Protein AF-A0A925PGU7-F1 (afdb_monomer_lite)

Structure (mmCIF, N/CA/C/O backbone):
data_AF-A0A925PGU7-F1
#
_entry.id   AF-A0A925PGU7-F1
#
loop_
_atom_site.group_PDB
_atom_site.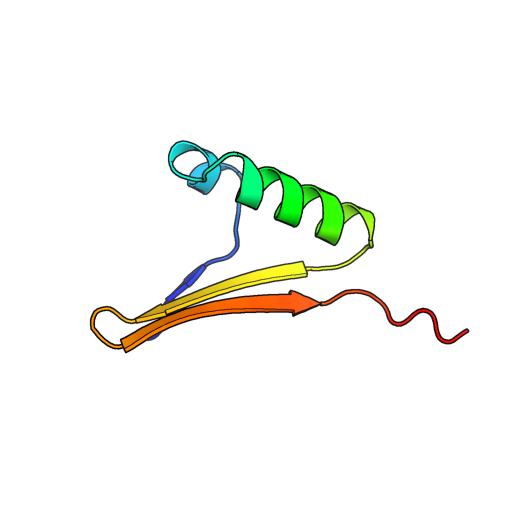id
_atom_site.type_symbol
_atom_site.label_atom_id
_atom_site.label_alt_id
_atom_site.label_comp_id
_atom_site.label_asym_id
_atom_site.label_entity_id
_atom_site.label_seq_id
_atom_site.pdbx_PDB_ins_code
_atom_site.Cartn_x
_atom_site.Cartn_y
_atom_site.Cartn_z
_atom_site.occupancy
_atom_site.B_iso_or_equiv
_atom_site.auth_seq_id
_atom_site.auth_comp_id
_atom_site.auth_asym_id
_atom_site.auth_atom_id
_atom_site.pdbx_PDB_model_num
ATOM 1 N N . MET A 1 1 ? 11.047 -12.129 -12.269 1.00 45.97 1 MET A N 1
ATOM 2 C CA . MET A 1 1 ? 10.427 -12.219 -10.931 1.00 45.97 1 MET A CA 1
ATOM 3 C C . MET A 1 1 ? 9.777 -10.883 -10.604 1.00 45.97 1 MET A C 1
ATOM 5 O O . MET A 1 1 ? 10.405 -9.865 -10.863 1.00 45.97 1 MET A O 1
ATOM 9 N N . ALA A 1 2 ? 8.529 -10.867 -10.133 1.00 50.62 2 ALA A N 1
ATOM 10 C CA . ALA A 1 2 ? 7.898 -9.652 -9.613 1.00 50.62 2 ALA A CA 1
ATOM 11 C C . ALA A 1 2 ? 8.326 -9.484 -8.152 1.00 50.62 2 ALA A C 1
ATOM 13 O O . ALA A 1 2 ? 8.207 -10.431 -7.375 1.00 50.62 2 ALA A O 1
ATOM 14 N N . ARG A 1 3 ? 8.869 -8.320 -7.787 1.00 56.59 3 ARG A N 1
ATOM 15 C CA . ARG A 1 3 ? 9.233 -8.030 -6.397 1.00 56.59 3 ARG A CA 1
ATOM 16 C C . ARG A 1 3 ? 8.012 -7.422 -5.721 1.00 56.59 3 ARG A C 1
ATOM 18 O O . ARG A 1 3 ? 7.597 -6.334 -6.114 1.00 56.59 3 ARG A O 1
ATOM 25 N N . LEU A 1 4 ? 7.433 -8.134 -4.758 1.00 54.97 4 LEU A N 1
ATOM 26 C CA . LEU A 1 4 ? 6.416 -7.569 -3.882 1.00 54.97 4 LEU A CA 1
ATOM 27 C C . LEU A 1 4 ? 7.147 -6.814 -2.775 1.00 54.97 4 LEU A C 1
ATOM 29 O O . LEU A 1 4 ? 7.908 -7.408 -2.012 1.00 54.97 4 LEU A O 1
ATOM 33 N N . VAL A 1 5 ? 6.992 -5.496 -2.765 1.00 59.56 5 VAL A N 1
ATOM 34 C CA . VAL A 1 5 ? 7.658 -4.615 -1.808 1.00 59.56 5 VAL A CA 1
ATOM 35 C C . VAL A 1 5 ? 6.592 -4.019 -0.905 1.00 59.56 5 VAL A C 1
ATOM 37 O O . VAL A 1 5 ? 5.779 -3.199 -1.343 1.00 59.56 5 VAL A O 1
ATOM 40 N N . ASP A 1 6 ? 6.601 -4.438 0.358 1.00 62.03 6 ASP A N 1
ATOM 41 C CA . ASP A 1 6 ? 5.896 -3.714 1.405 1.00 62.03 6 ASP A CA 1
ATOM 42 C C . ASP A 1 6 ? 6.604 -2.384 1.627 1.00 62.03 6 ASP A C 1
ATOM 44 O O . ASP A 1 6 ? 7.815 -2.333 1.851 1.00 62.03 6 ASP A O 1
ATOM 48 N N . ILE A 1 7 ? 5.844 -1.291 1.585 1.00 64.19 7 ILE A N 1
ATOM 49 C CA . ILE A 1 7 ? 6.390 0.019 1.917 1.00 64.19 7 ILE A CA 1
ATOM 50 C C . ILE A 1 7 ? 6.620 0.043 3.437 1.00 64.19 7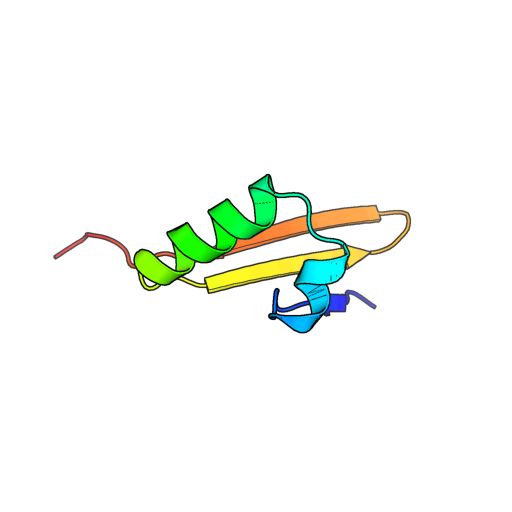 ILE A C 1
ATOM 52 O O . ILE A 1 7 ? 5.720 0.356 4.224 1.00 64.19 7 ILE A O 1
ATOM 56 N N . ASN A 1 8 ? 7.809 -0.354 3.880 1.00 58.28 8 ASN A N 1
ATOM 57 C CA . ASN A 1 8 ? 8.247 -0.289 5.273 1.00 58.28 8 ASN A CA 1
ATOM 58 C C . ASN A 1 8 ? 9.038 1.014 5.532 1.00 58.28 8 ASN A C 1
ATOM 60 O O . ASN A 1 8 ? 9.231 1.822 4.626 1.00 58.28 8 ASN A O 1
ATOM 64 N N . ALA A 1 9 ? 9.416 1.270 6.786 1.00 53.00 9 ALA A N 1
ATOM 65 C CA . ALA A 1 9 ? 10.101 2.512 7.156 1.00 53.00 9 ALA A CA 1
ATOM 66 C C . ALA A 1 9 ? 11.497 2.652 6.508 1.00 53.00 9 ALA A C 1
ATOM 68 O O . ALA A 1 9 ? 11.939 3.766 6.262 1.00 53.00 9 ALA A O 1
ATOM 69 N N . GLU A 1 10 ? 12.169 1.551 6.159 1.00 50.06 10 GLU A N 1
ATOM 70 C CA . GLU A 1 10 ? 13.504 1.584 5.537 1.00 50.06 10 GLU A CA 1
ATOM 71 C C . GLU A 1 10 ? 13.466 2.037 4.071 1.00 50.06 10 GLU A C 1
ATOM 73 O O . GLU A 1 10 ? 14.390 2.702 3.607 1.00 50.06 10 GLU A O 1
ATOM 78 N N . LEU A 1 11 ? 12.357 1.793 3.368 1.00 53.81 11 LEU A N 1
ATOM 79 C CA . LEU A 1 11 ? 12.099 2.352 2.036 1.00 53.81 11 LEU A CA 1
ATOM 80 C C . LEU A 1 11 ? 11.769 3.854 2.051 1.00 53.81 11 LEU A C 1
ATOM 82 O O . LEU A 1 11 ? 11.739 4.471 0.987 1.00 53.81 11 LEU A O 1
ATOM 86 N N . GLN A 1 12 ? 11.554 4.482 3.219 1.00 52.00 12 GLN A N 1
ATOM 87 C CA . GLN A 1 12 ? 11.272 5.925 3.282 1.00 52.00 12 GLN A CA 1
ATOM 88 C C . GLN A 1 12 ? 12.431 6.794 2.790 1.00 52.00 12 GLN A C 1
ATOM 90 O O . GLN A 1 12 ? 12.193 7.946 2.439 1.00 52.00 12 GLN A O 1
ATOM 95 N N . LYS A 1 13 ? 13.659 6.264 2.732 1.00 54.47 13 LYS A N 1
ATOM 96 C CA . LYS A 1 13 ? 14.834 7.030 2.295 1.00 54.47 13 LYS A CA 1
ATOM 97 C C . LYS A 1 13 ? 14.763 7.482 0.830 1.00 54.47 13 LYS A C 1
ATOM 99 O O . LYS A 1 13 ? 15.386 8.477 0.488 1.00 54.47 13 LYS A O 1
ATOM 104 N N . GLU A 1 14 ? 13.980 6.794 -0.002 1.00 61.19 14 GLU A N 1
ATOM 105 C CA . GLU A 1 14 ? 13.833 7.084 -1.441 1.00 61.19 14 GLU A CA 1
ATOM 106 C C . GLU A 1 14 ? 12.373 7.323 -1.861 1.00 61.19 14 GLU A C 1
ATOM 108 O O . GLU A 1 14 ? 12.058 7.488 -3.041 1.00 61.19 14 GLU A O 1
ATOM 113 N N . ILE A 1 15 ? 11.449 7.350 -0.900 1.00 66.00 15 ILE A N 1
ATOM 114 C CA . ILE A 1 15 ? 10.034 7.565 -1.175 1.00 66.00 15 ILE A CA 1
ATOM 115 C C . ILE A 1 15 ? 9.742 9.059 -1.218 1.00 66.00 15 ILE A C 1
ATOM 117 O O . ILE A 1 15 ? 9.889 9.777 -0.233 1.00 66.00 15 ILE A O 1
ATOM 121 N N . SER A 1 16 ? 9.259 9.513 -2.375 1.00 71.50 16 SER A N 1
ATOM 122 C CA . SER A 1 16 ? 8.682 10.848 -2.513 1.00 71.50 16 SER A CA 1
ATOM 123 C C . SER A 1 16 ? 7.623 11.099 -1.432 1.00 71.50 16 SER A C 1
ATOM 125 O O . SER A 1 16 ? 6.861 10.202 -1.060 1.00 71.50 16 SER A O 1
ATOM 127 N N . ILE A 1 17 ? 7.540 12.345 -0.971 1.00 80.12 17 ILE A N 1
ATOM 128 C CA . ILE A 1 17 ? 6.620 12.789 0.085 1.00 80.12 17 ILE A CA 1
ATOM 129 C C . ILE A 1 17 ? 5.178 12.286 -0.147 1.00 80.12 17 ILE A C 1
ATOM 131 O O . ILE A 1 17 ? 4.513 11.847 0.790 1.00 80.12 17 ILE A O 1
ATOM 135 N N . GLY A 1 18 ? 4.710 12.259 -1.401 1.00 82.00 18 GLY A N 1
ATOM 136 C CA . GLY A 1 18 ? 3.361 11.801 -1.750 1.00 82.00 18 GLY A CA 1
ATOM 137 C C . GLY A 1 18 ? 3.074 10.342 -1.375 1.00 82.00 18 GLY A C 1
ATOM 138 O O . GLY A 1 18 ? 2.005 10.029 -0.860 1.00 82.00 18 GLY A O 1
ATOM 139 N N . LEU A 1 19 ? 4.038 9.441 -1.554 1.00 82.19 19 LEU A N 1
ATOM 140 C CA . LEU A 1 19 ? 3.873 8.017 -1.238 1.00 82.19 19 LEU A CA 1
ATOM 141 C C . LEU A 1 19 ? 3.892 7.757 0.277 1.00 82.19 19 LEU A C 1
ATOM 143 O O . LEU A 1 19 ? 3.185 6.870 0.761 1.00 82.19 19 LEU A O 1
ATOM 147 N N . ALA A 1 20 ? 4.639 8.564 1.037 1.00 83.19 20 ALA A N 1
ATOM 148 C CA . ALA A 1 20 ? 4.593 8.536 2.498 1.00 83.19 20 ALA A CA 1
ATOM 149 C C . ALA A 1 20 ? 3.211 8.965 3.026 1.00 83.19 20 ALA A C 1
ATOM 151 O O . ALA A 1 20 ? 2.677 8.325 3.942 1.00 83.19 20 ALA A O 1
ATOM 152 N N . TYR A 1 21 ? 2.596 9.980 2.407 1.00 88.19 21 TYR A N 1
ATOM 153 C CA . TYR A 1 21 ? 1.224 10.387 2.716 1.00 88.19 21 TYR A CA 1
ATOM 154 C C . TYR A 1 21 ? 0.211 9.293 2.388 1.00 88.19 21 TYR A C 1
ATOM 156 O O . TYR A 1 21 ? -0.563 8.906 3.261 1.00 88.19 21 TYR A O 1
ATOM 164 N N . VAL A 1 22 ? 0.257 8.738 1.173 1.00 89.94 22 VAL A N 1
ATOM 165 C CA . VAL A 1 22 ? -0.651 7.663 0.738 1.00 89.94 22 VAL A CA 1
ATOM 166 C C . VAL A 1 22 ? -0.580 6.468 1.688 1.00 89.94 22 VAL A C 1
ATOM 168 O O . VAL A 1 22 ? -1.608 5.960 2.133 1.00 89.94 22 VAL A O 1
ATOM 171 N N . ARG A 1 23 ? 0.630 6.052 2.073 1.00 87.62 23 ARG A N 1
ATOM 172 C CA . ARG A 1 23 ? 0.820 4.968 3.040 1.00 87.62 23 ARG A CA 1
ATOM 173 C C . ARG A 1 23 ? 0.206 5.283 4.399 1.00 87.62 23 ARG A C 1
ATOM 175 O O . ARG A 1 23 ? -0.446 4.415 4.978 1.00 87.62 23 ARG A O 1
ATOM 182 N N . THR A 1 24 ? 0.453 6.481 4.920 1.00 90.88 24 THR A N 1
ATOM 183 C CA . THR A 1 24 ? -0.073 6.901 6.225 1.00 90.88 24 THR A CA 1
ATOM 184 C C . THR A 1 24 ? -1.597 6.914 6.208 1.00 90.88 24 THR A C 1
ATOM 186 O O . THR A 1 24 ? -2.211 6.302 7.078 1.00 90.88 24 THR A O 1
ATOM 189 N N . LEU A 1 25 ? -2.195 7.507 5.173 1.00 92.56 25 LEU A N 1
ATOM 190 C CA . LEU A 1 25 ? -3.643 7.576 4.998 1.00 92.56 25 LEU A CA 1
ATOM 191 C C . LEU A 1 25 ? -4.273 6.181 4.915 1.00 92.56 25 LEU A C 1
ATOM 193 O O . LEU A 1 25 ? -5.195 5.872 5.662 1.00 92.56 25 LEU A O 1
ATOM 197 N N . ILE A 1 26 ? -3.749 5.308 4.052 1.00 93.00 26 ILE A N 1
ATOM 198 C CA . ILE A 1 26 ? -4.291 3.953 3.881 1.00 93.00 26 ILE A CA 1
ATOM 199 C C . ILE A 1 26 ? -4.202 3.163 5.190 1.00 93.00 26 ILE A C 1
ATOM 201 O O . ILE A 1 26 ? -5.145 2.458 5.537 1.00 93.00 26 ILE A O 1
ATOM 205 N N . ARG A 1 27 ? -3.113 3.311 5.955 1.00 90.94 27 ARG A N 1
ATOM 206 C CA . ARG A 1 27 ? -2.983 2.674 7.274 1.00 90.94 27 ARG A CA 1
ATOM 207 C C . ARG A 1 27 ? -3.969 3.231 8.297 1.00 90.94 27 ARG A C 1
ATOM 209 O O . ARG A 1 27 ? -4.539 2.448 9.048 1.00 90.94 27 ARG A O 1
ATOM 216 N N . GLN A 1 28 ? -4.188 4.546 8.321 1.00 93.00 28 GLN A N 1
ATOM 217 C CA . GLN A 1 28 ? -5.190 5.176 9.192 1.00 93.00 28 GLN A CA 1
ATOM 218 C C . GLN A 1 28 ? -6.609 4.698 8.872 1.00 93.00 28 GLN A C 1
ATOM 220 O O . GLN A 1 28 ? -7.417 4.533 9.779 1.00 93.00 28 GLN A O 1
ATOM 225 N N . LEU A 1 29 ? -6.889 4.400 7.602 1.00 92.81 29 LEU A N 1
ATOM 226 C CA . LEU A 1 29 ? -8.147 3.793 7.167 1.00 92.81 29 LEU A CA 1
ATOM 227 C C . LEU A 1 29 ? -8.247 2.287 7.491 1.00 92.81 29 LEU A C 1
ATOM 229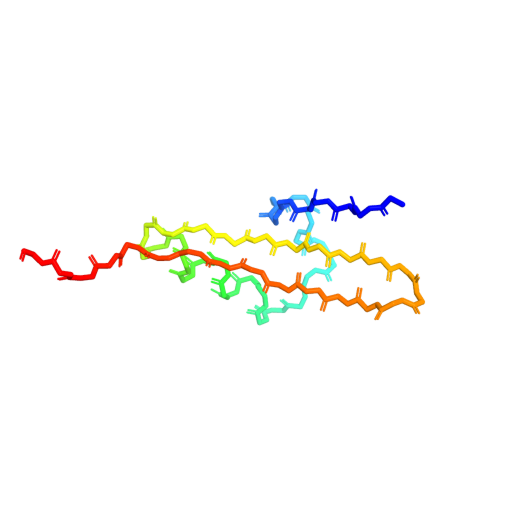 O O . LEU A 1 29 ? -9.227 1.659 7.111 1.00 92.81 29 LEU A O 1
ATOM 233 N N . GLY A 1 30 ? -7.261 1.677 8.160 1.00 92.94 30 GLY A N 1
ATOM 234 C CA . GLY A 1 30 ? -7.236 0.2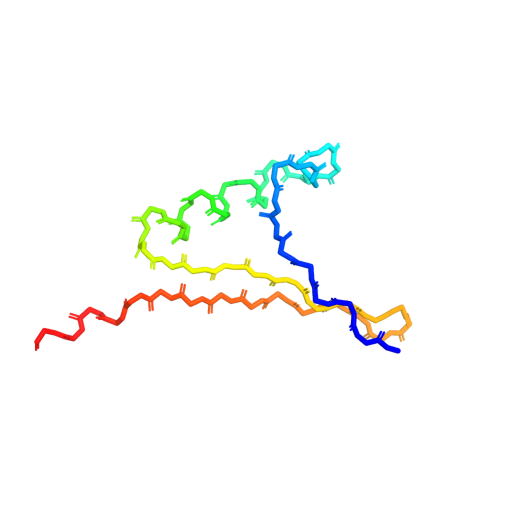32 8.445 1.00 92.94 30 GLY A CA 1
ATOM 235 C C . GLY A 1 30 ? -6.853 -0.634 7.240 1.00 92.94 30 GLY A C 1
ATOM 236 O O . GLY A 1 30 ? -7.076 -1.844 7.229 1.00 92.94 30 GLY A O 1
ATOM 237 N N . GLY A 1 31 ? -6.297 -0.010 6.206 1.00 92.00 31 GLY A N 1
ATOM 238 C CA . GLY A 1 31 ? -5.912 -0.625 4.951 1.00 92.00 31 GLY A CA 1
ATOM 239 C C . GLY A 1 31 ? -4.447 -1.057 4.866 1.00 92.00 31 GLY A C 1
ATOM 240 O O . GLY A 1 31 ? -3.645 -0.887 5.788 1.00 92.00 31 GLY A O 1
ATOM 241 N N . ARG A 1 32 ? -4.071 -1.591 3.701 1.00 91.38 32 ARG A N 1
ATOM 242 C CA . ARG A 1 32 ? -2.685 -1.972 3.355 1.00 91.38 32 ARG A CA 1
ATOM 243 C C . ARG A 1 32 ? -2.326 -1.476 1.962 1.00 91.38 32 ARG A C 1
ATOM 245 O O . ARG A 1 32 ? -3.205 -1.416 1.112 1.00 91.38 32 ARG A O 1
ATOM 252 N N . VAL A 1 33 ? -1.053 -1.168 1.716 1.00 89.38 33 VAL A N 1
ATOM 253 C CA . VAL A 1 33 ? -0.535 -0.721 0.412 1.00 89.38 33 VAL A CA 1
ATOM 254 C C . VAL A 1 33 ? 0.807 -1.384 0.115 1.00 89.38 33 VAL A C 1
ATOM 256 O O . VAL A 1 33 ? 1.654 -1.469 1.004 1.00 89.38 33 VAL A O 1
ATOM 259 N N . TRP A 1 34 ? 1.002 -1.837 -1.121 1.00 89.44 34 TRP A N 1
ATOM 260 C CA . TRP A 1 34 ? 2.239 -2.466 -1.587 1.00 89.44 34 TRP A CA 1
ATOM 261 C C . TRP A 1 34 ? 2.456 -2.219 -3.081 1.00 89.44 34 TRP A C 1
ATOM 263 O O . TRP A 1 34 ? 1.560 -1.763 -3.804 1.00 89.44 34 TRP A O 1
ATOM 273 N N . VAL A 1 35 ?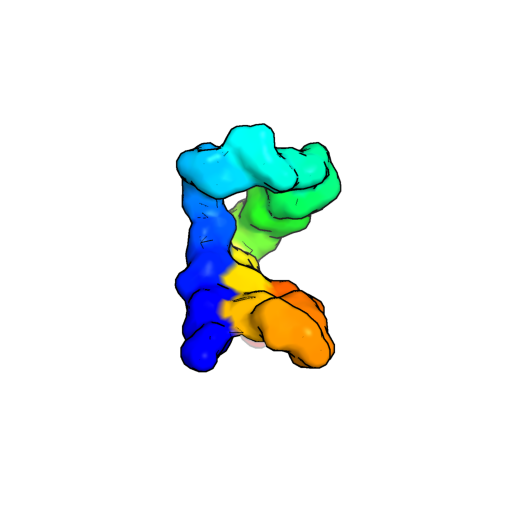 3.666 -2.519 -3.549 1.00 86.50 35 VAL A N 1
ATOM 274 C CA . VAL A 1 35 ? 4.072 -2.299 -4.940 1.00 86.50 35 VAL A CA 1
ATOM 275 C C . VAL A 1 35 ? 4.595 -3.591 -5.549 1.00 86.50 35 VAL A C 1
ATOM 277 O O . VAL A 1 35 ? 5.378 -4.315 -4.936 1.00 86.50 35 VAL A O 1
ATOM 280 N N . GLU A 1 36 ? 4.178 -3.854 -6.781 1.00 89.38 36 GLU A N 1
ATOM 281 C CA . GLU A 1 36 ? 4.727 -4.889 -7.648 1.00 89.38 36 GLU A CA 1
ATOM 282 C C . GLU A 1 36 ? 5.369 -4.202 -8.851 1.00 89.38 36 GLU A C 1
ATOM 284 O O . GLU A 1 36 ? 4.684 -3.573 -9.659 1.00 89.38 36 GLU A O 1
ATOM 289 N N . SER A 1 37 ? 6.688 -4.305 -8.979 1.00 84.00 37 SER A N 1
ATOM 290 C CA . SER A 1 37 ? 7.412 -3.744 -10.121 1.00 84.00 37 SER A CA 1
ATOM 291 C C . SER A 1 37 ? 8.232 -4.815 -10.828 1.00 84.00 37 SER A C 1
ATOM 293 O O . SER A 1 37 ? 8.804 -5.712 -10.193 1.00 84.00 37 SER A O 1
ATOM 295 N N . LYS A 1 38 ? 8.267 -4.728 -12.159 1.00 91.06 38 LYS A N 1
ATOM 296 C CA . LYS A 1 38 ? 9.128 -5.535 -13.023 1.00 91.06 38 LYS A CA 1
ATOM 297 C C . LYS A 1 38 ? 9.799 -4.608 -14.035 1.00 91.06 38 LYS A C 1
ATOM 299 O O . LYS A 1 38 ? 9.123 -3.947 -14.826 1.00 91.06 38 LYS A O 1
ATOM 304 N N . LEU A 1 39 ? 11.132 -4.588 -14.014 1.00 89.06 39 LEU A N 1
ATOM 305 C CA . LEU A 1 39 ? 11.948 -3.787 -14.927 1.00 89.06 39 LEU A CA 1
ATOM 306 C C . LEU A 1 39 ? 11.572 -4.082 -16.387 1.00 89.06 39 LEU A C 1
ATOM 308 O O . LEU A 1 39 ? 11.391 -5.242 -16.759 1.00 89.06 39 LEU A O 1
ATOM 312 N N . GLY A 1 40 ? 11.413 -3.028 -17.190 1.00 93.88 40 GLY A N 1
ATOM 313 C CA . GLY A 1 40 ? 11.009 -3.127 -18.597 1.00 93.88 40 GLY A CA 1
ATOM 314 C C . GLY A 1 40 ? 9.533 -3.475 -18.839 1.00 93.88 40 GLY A C 1
ATOM 315 O O . GLY A 1 40 ? 9.124 -3.552 -19.989 1.00 93.88 40 GLY A O 1
ATOM 316 N N . VAL A 1 41 ? 8.727 -3.679 -17.790 1.00 94.00 41 VAL A N 1
ATOM 317 C CA . VAL A 1 41 ? 7.274 -3.924 -17.900 1.00 94.00 41 VAL A CA 1
ATOM 318 C C . VAL A 1 41 ? 6.481 -2.798 -17.247 1.00 94.00 41 VAL A C 1
ATOM 320 O O . VAL A 1 41 ? 5.482 -2.347 -17.795 1.00 94.00 41 VAL A O 1
ATOM 323 N N . GLY A 1 42 ? 6.936 -2.338 -16.081 1.00 90.56 42 GLY A N 1
ATOM 324 C CA . GLY A 1 42 ? 6.333 -1.228 -15.353 1.00 90.56 42 GLY A CA 1
ATOM 325 C C . GLY A 1 42 ? 6.100 -1.536 -13.878 1.00 90.56 42 GLY A C 1
ATOM 326 O O . GLY A 1 42 ? 6.565 -2.543 -13.334 1.00 90.56 42 GLY A O 1
ATOM 327 N N . THR A 1 43 ? 5.359 -0.637 -13.236 1.00 89.31 43 THR A N 1
ATOM 328 C CA . THR A 1 43 ? 5.098 -0.647 -11.795 1.00 89.31 43 THR A CA 1
ATOM 329 C C . THR A 1 43 ? 3.598 -0.603 -11.541 1.00 89.31 43 THR A C 1
ATOM 331 O O . THR A 1 43 ? 2.894 0.238 -12.094 1.00 89.31 43 THR A O 1
ATOM 334 N N . LYS A 1 44 ? 3.108 -1.496 -10.681 1.00 91.50 44 LYS A N 1
ATOM 335 C CA . LYS A 1 44 ? 1.717 -1.547 -10.232 1.00 91.50 44 LYS A CA 1
ATOM 336 C C . LYS A 1 44 ? 1.665 -1.341 -8.724 1.00 91.50 44 LYS A C 1
ATOM 338 O O . LYS A 1 44 ? 2.263 -2.103 -7.969 1.00 91.50 44 LYS A O 1
ATOM 343 N N . MET A 1 45 ? 0.928 -0.326 -8.292 1.00 89.19 45 MET A N 1
ATOM 344 C CA . MET A 1 45 ? 0.626 -0.098 -6.881 1.00 89.19 45 MET A CA 1
ATOM 345 C C . MET A 1 45 ? -0.743 -0.679 -6.563 1.00 89.19 45 MET A C 1
ATOM 347 O O . MET A 1 45 ? -1.684 -0.519 -7.341 1.00 89.19 45 MET A O 1
ATOM 351 N N . LYS A 1 46 ? -0.849 -1.366 -5.431 1.00 92.88 46 LYS A N 1
ATOM 352 C CA . LYS A 1 46 ? -2.097 -1.965 -4.961 1.00 92.88 46 LYS A CA 1
ATOM 353 C C . LYS A 1 46 ? -2.344 -1.531 -3.531 1.00 92.88 46 LYS A C 1
ATOM 355 O O . LYS A 1 46 ? -1.407 -1.401 -2.745 1.00 92.88 46 LYS A O 1
ATOM 360 N N . PHE A 1 47 ? -3.610 -1.330 -3.198 1.00 93.44 47 PHE A N 1
ATOM 361 C CA . PHE A 1 47 ? -4.020 -1.075 -1.834 1.00 93.44 47 PHE A CA 1
ATOM 362 C C . PHE A 1 47 ? -5.364 -1.718 -1.525 1.00 93.44 47 PHE A C 1
ATOM 364 O O . PHE A 1 47 ? -6.120 -2.098 -2.415 1.00 93.44 47 PHE A O 1
ATOM 371 N N . THR A 1 48 ? -5.637 -1.835 -0.236 1.00 94.31 48 THR A N 1
ATOM 372 C CA . THR A 1 48 ? -6.908 -2.287 0.320 1.00 94.31 48 THR A CA 1
ATOM 373 C C . THR A 1 48 ? -7.335 -1.289 1.376 1.00 94.31 48 THR A C 1
ATOM 375 O O . THR A 1 48 ? -6.484 -0.748 2.079 1.00 94.31 48 THR A O 1
ATOM 378 N N . VAL A 1 49 ? -8.636 -1.057 1.484 1.00 93.44 49 VAL A N 1
ATOM 379 C CA . VAL A 1 49 ? -9.274 -0.356 2.599 1.00 93.44 49 VAL A CA 1
ATOM 380 C C . VAL A 1 49 ? -10.512 -1.163 2.998 1.00 93.44 49 VAL A C 1
ATOM 382 O O . VAL A 1 49 ? -11.119 -1.784 2.120 1.00 93.44 49 VAL A O 1
ATOM 385 N N . PRO A 1 50 ? -10.877 -1.213 4.289 1.00 92.50 50 PRO A N 1
ATOM 386 C CA . PRO A 1 50 ? -12.123 -1.825 4.725 1.00 92.50 50 PRO A CA 1
ATOM 387 C C . PRO A 1 50 ? -13.306 -1.216 3.974 1.00 92.50 50 PRO A C 1
ATOM 389 O O . PRO A 1 50 ? -13.394 0.002 3.812 1.00 92.50 50 PRO A O 1
ATOM 392 N N . ASN A 1 51 ? -14.211 -2.068 3.501 1.00 89.25 51 ASN A N 1
ATOM 393 C CA . ASN A 1 51 ? -15.439 -1.595 2.886 1.00 89.25 51 ASN A CA 1
ATOM 394 C C . ASN A 1 51 ? -16.347 -1.023 3.984 1.00 89.25 51 ASN A C 1
ATOM 396 O O . ASN A 1 51 ? -16.537 -1.663 5.013 1.00 89.25 51 ASN A O 1
ATOM 400 N N . ALA A 1 52 ? -16.914 0.163 3.768 1.00 76.00 52 ALA A N 1
ATOM 401 C CA . ALA A 1 52 ? -17.775 0.834 4.744 1.00 76.00 52 ALA A CA 1
ATOM 402 C C . ALA A 1 52 ? -19.177 0.206 4.863 1.00 76.00 52 ALA A C 1
ATOM 404 O O . ALA A 1 52 ? -20.026 0.741 5.574 1.00 76.00 52 ALA A O 1
ATOM 405 N N . VAL A 1 53 ? -19.438 -0.898 4.153 1.00 58.34 53 VAL A N 1
ATOM 406 C CA . VAL A 1 53 ? -20.713 -1.613 4.229 1.00 58.34 53 VAL A CA 1
ATOM 407 C C . VAL A 1 53 ? -20.820 -2.251 5.610 1.00 58.34 53 VAL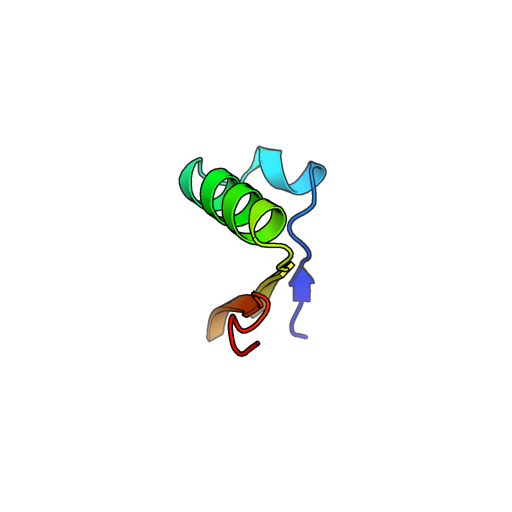 A C 1
ATOM 409 O O . VAL A 1 53 ? -20.098 -3.190 5.944 1.00 58.34 53 VAL A O 1
ATOM 412 N N . ARG A 1 54 ? -21.689 -1.635 6.402 1.00 54.00 54 ARG A N 1
ATOM 413 C CA . ARG A 1 54 ? -22.098 -2.009 7.747 1.00 54.00 54 ARG A CA 1
ATOM 414 C C . ARG A 1 54 ? -23.241 -3.012 7.690 1.00 54.00 54 ARG A C 1
ATOM 416 O O . ARG A 1 54 ? -24.041 -2.912 6.733 1.00 54.00 54 ARG A O 1
#

Secondary structure (DSSP, 8-state):
--EEEE--SGGGGS--HHHHHHHHHHHHTT-EEEEEEETTTEEEEEEE------

Radius of gyration: 12.52 Å; chains: 1; bounding box: 37×25×28 Å

Foldseek 3Di:
DWDKDFPDPVVVVPDDPVVVVVQVVQVVQVKGKIKTDDPPPGIDIDMDGDDPPD

Sequence (54 aa):
MARLVDINAELQKEISIGLAYVRTLIRQLGGRVWVESKLGVGTKMKFTVPNAVR

pLDDT: mean 78.67, std 16.09, range [45.97, 94.31]